Protein AF-A0A6G6Y6G7-F1 (afdb_monomer)

Structure (mmCIF, N/CA/C/O backbone):
data_AF-A0A6G6Y6G7-F1
#
_entry.id   AF-A0A6G6Y6G7-F1
#
loop_
_atom_site.group_PDB
_atom_site.id
_atom_site.type_symbol
_atom_site.label_atom_id
_atom_site.label_alt_id
_atom_site.label_comp_id
_atom_site.label_asym_id
_atom_site.label_entity_id
_atom_site.label_seq_id
_atom_site.pdbx_PDB_ins_code
_atom_site.Cartn_x
_atom_site.Cartn_y
_atom_site.Cartn_z
_atom_site.occupancy
_atom_site.B_iso_or_equiv
_atom_site.auth_seq_id
_atom_site.auth_comp_id
_atom_site.auth_asym_id
_atom_site.auth_atom_id
_atom_site.pdbx_PDB_model_num
ATOM 1 N N . MET A 1 1 ? -11.399 55.684 42.703 1.00 39.34 1 MET A N 1
ATOM 2 C CA . MET A 1 1 ? -10.401 55.376 41.657 1.00 39.34 1 MET A CA 1
ATOM 3 C C . MET A 1 1 ? -10.529 53.898 41.340 1.00 39.34 1 MET A C 1
ATOM 5 O O . MET A 1 1 ? -10.351 53.088 42.238 1.00 39.34 1 MET A O 1
ATOM 9 N N . ILE A 1 2 ? -10.994 53.574 40.134 1.00 40.19 2 ILE A N 1
ATOM 10 C CA . ILE A 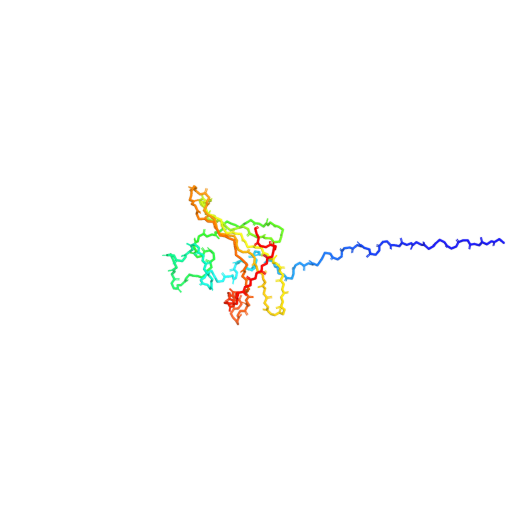1 2 ? -11.384 52.222 39.709 1.00 40.19 2 ILE A CA 1
ATOM 11 C C . ILE A 1 2 ? -10.140 51.517 39.164 1.00 40.19 2 ILE A C 1
ATOM 13 O O . ILE A 1 2 ? -9.510 52.023 38.238 1.00 40.19 2 ILE A O 1
ATOM 17 N N . ALA A 1 3 ? -9.777 50.378 39.753 1.00 43.44 3 ALA A N 1
ATOM 18 C CA . ALA A 1 3 ? -8.741 49.501 39.223 1.00 43.44 3 ALA A CA 1
ATOM 19 C C . ALA A 1 3 ? -9.330 48.692 38.057 1.00 43.44 3 ALA A C 1
ATOM 21 O O . ALA A 1 3 ? -10.268 47.919 38.244 1.00 43.44 3 ALA A O 1
ATOM 22 N N . ALA A 1 4 ? -8.809 48.914 36.851 1.00 46.09 4 ALA A N 1
ATOM 23 C CA . ALA A 1 4 ? -9.168 48.156 35.661 1.00 46.09 4 ALA A CA 1
ATOM 24 C C . ALA A 1 4 ? -8.481 46.782 35.703 1.00 46.09 4 ALA A C 1
ATOM 26 O O . ALA A 1 4 ? -7.255 46.688 35.688 1.00 46.09 4 ALA A O 1
ATOM 27 N N . LEU A 1 5 ? -9.287 45.723 35.773 1.00 49.41 5 LEU A N 1
ATOM 28 C CA . LEU A 1 5 ? -8.849 44.336 35.684 1.00 49.41 5 LEU A CA 1
ATOM 29 C C . LEU A 1 5 ? -8.721 43.975 34.193 1.00 49.41 5 LEU A C 1
ATOM 31 O O . LEU A 1 5 ? -9.724 43.779 33.509 1.00 49.41 5 LEU A O 1
ATOM 35 N N . LEU A 1 6 ? -7.493 43.943 33.672 1.00 51.09 6 LEU A N 1
ATOM 36 C CA . LEU A 1 6 ? -7.206 43.452 32.323 1.00 51.09 6 LEU A CA 1
ATOM 37 C C . LEU A 1 6 ? -7.358 41.920 32.326 1.00 51.09 6 LEU A C 1
ATOM 39 O O . LEU A 1 6 ? -6.502 41.213 32.857 1.00 51.09 6 LEU A O 1
ATOM 43 N N . MET A 1 7 ? -8.447 41.394 31.761 1.00 52.97 7 MET A N 1
ATOM 44 C CA . MET A 1 7 ? -8.537 39.968 31.435 1.00 52.97 7 MET A CA 1
ATOM 45 C C . MET A 1 7 ? -7.670 39.696 30.204 1.00 52.97 7 MET A C 1
ATOM 47 O O . MET A 1 7 ? -7.973 40.147 29.102 1.00 52.97 7 MET A O 1
ATOM 51 N N . LEU A 1 8 ? -6.581 38.959 30.403 1.00 54.56 8 LEU A N 1
ATOM 52 C CA . LEU A 1 8 ? -5.801 38.359 29.328 1.00 54.56 8 LEU A CA 1
ATOM 53 C C . LEU A 1 8 ? -6.645 37.245 28.691 1.00 54.56 8 LEU A C 1
ATOM 55 O O . LEU A 1 8 ? -6.808 36.176 29.276 1.00 54.56 8 LEU A O 1
ATOM 59 N N . ALA A 1 9 ? -7.196 37.498 27.505 1.00 59.50 9 ALA A N 1
ATOM 60 C CA . ALA A 1 9 ? -7.719 36.445 26.645 1.00 59.50 9 ALA A CA 1
ATOM 61 C C . ALA A 1 9 ? -6.523 35.679 26.059 1.00 59.50 9 ALA A C 1
ATOM 63 O O . ALA A 1 9 ? -5.840 36.168 25.161 1.00 59.50 9 ALA A O 1
ATOM 64 N N . LEU A 1 10 ? -6.228 34.502 26.610 1.00 60.78 10 LEU A N 1
ATOM 65 C CA . LEU A 1 10 ? -5.348 33.539 25.951 1.00 60.78 10 LEU A CA 1
ATOM 66 C C . LEU A 1 10 ? -6.080 33.006 24.707 1.00 60.78 10 LEU A C 1
ATOM 68 O O . LEU A 1 10 ? -7.245 32.622 24.835 1.00 60.78 10 LEU A O 1
ATOM 72 N N . PRO A 1 11 ? -5.447 32.954 23.522 1.00 52.56 11 PRO A N 1
ATOM 73 C CA . PRO A 1 11 ? -6.016 32.232 22.395 1.00 52.56 11 PRO A CA 1
ATOM 74 C C . PRO A 1 11 ? -5.998 30.738 22.742 1.00 52.56 11 PRO A C 1
ATOM 76 O O . PRO A 1 11 ? -4.936 30.129 22.835 1.00 52.56 11 PRO A O 1
ATOM 79 N N . GLN A 1 12 ? -7.173 30.158 22.991 1.00 54.69 12 GLN A N 1
ATOM 80 C CA . GLN A 1 12 ? -7.332 28.718 23.235 1.00 54.69 12 GLN A CA 1
ATOM 81 C C . GLN A 1 12 ? -7.307 27.889 21.938 1.00 54.69 12 GLN A C 1
ATOM 83 O O . GLN A 1 12 ? -7.383 26.670 22.002 1.00 54.69 12 GLN A O 1
ATOM 88 N N . ASP A 1 13 ? -7.121 28.520 20.778 1.00 50.06 13 ASP A N 1
ATOM 89 C CA . ASP A 1 13 ? -7.028 27.857 19.470 1.00 50.06 13 ASP A CA 1
ATOM 90 C C . ASP A 1 13 ? -5.605 27.401 19.115 1.00 50.06 13 ASP A C 1
ATOM 92 O O . ASP A 1 13 ? -5.232 27.328 17.944 1.00 50.06 13 ASP A O 1
ATOM 96 N N . ALA A 1 14 ? -4.783 27.067 20.112 1.00 54.34 14 ALA A N 1
ATOM 97 C CA . ALA A 1 14 ? -3.589 26.271 19.856 1.00 54.34 14 ALA A CA 1
ATOM 98 C C . ALA A 1 14 ? -4.030 24.828 19.562 1.00 54.34 14 ALA A C 1
ATOM 100 O O . ALA A 1 14 ? -3.999 23.970 20.438 1.00 54.34 14 ALA A O 1
ATOM 101 N N . LEU A 1 15 ? -4.524 24.642 18.332 1.00 53.69 15 LEU A N 1
ATOM 102 C CA . LEU A 1 15 ? -4.417 23.459 17.484 1.00 53.69 15 LEU A CA 1
ATOM 103 C C . LEU A 1 15 ? -3.811 22.265 18.224 1.00 53.69 15 LEU A C 1
ATOM 105 O O . LEU A 1 15 ? -2.596 22.072 18.239 1.00 53.69 15 LEU A O 1
ATOM 109 N N . LEU A 1 16 ? -4.680 21.456 18.826 1.00 51.75 16 LEU A N 1
ATOM 110 C CA . LEU A 1 16 ? -4.362 20.055 19.032 1.00 51.75 16 LEU A CA 1
ATOM 111 C C . LEU A 1 16 ? -4.260 19.465 17.625 1.00 51.75 16 LEU A C 1
ATOM 113 O O . LEU A 1 16 ? -5.272 19.093 17.037 1.00 51.75 16 LEU A O 1
ATOM 117 N N . GLU A 1 17 ? -3.061 19.470 17.041 1.00 50.88 17 GLU A N 1
ATOM 118 C CA . GLU A 1 17 ? -2.770 18.538 15.959 1.00 50.88 17 GLU A CA 1
ATOM 119 C C . GLU A 1 17 ? -3.052 17.154 16.540 1.00 50.88 17 GLU A C 1
ATOM 121 O O . GLU A 1 17 ? -2.342 16.695 17.437 1.00 50.88 17 GLU A O 1
ATOM 126 N N . GLU A 1 18 ? -4.156 16.535 16.118 1.00 56.03 18 GLU A N 1
ATOM 127 C CA . GLU A 1 18 ? -4.432 15.144 16.440 1.00 56.03 18 GLU A CA 1
ATOM 128 C C . GLU A 1 18 ? -3.246 14.352 15.901 1.00 56.03 18 G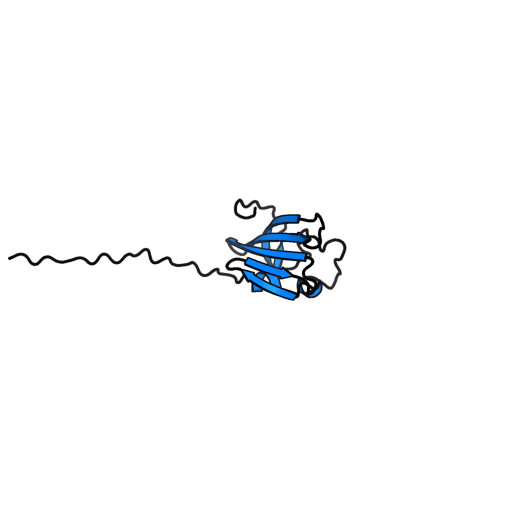LU A C 1
ATOM 130 O O . GLU A 1 18 ? -3.077 14.220 14.688 1.00 56.03 18 GLU A O 1
ATOM 135 N N . THR A 1 19 ? -2.367 13.893 16.794 1.00 53.94 19 THR A N 1
ATOM 136 C CA . THR A 1 19 ? -1.266 13.022 16.405 1.00 53.94 19 THR A CA 1
ATOM 137 C C . THR A 1 19 ? -1.900 11.853 15.660 1.00 53.94 19 THR A C 1
ATOM 139 O O . THR A 1 19 ? -2.772 11.198 16.246 1.00 53.94 19 THR A O 1
ATOM 142 N N . PRO A 1 20 ? -1.547 11.597 14.387 1.00 60.00 20 PRO A N 1
ATOM 143 C CA . PRO A 1 20 ? -2.156 10.500 13.662 1.00 60.00 20 PRO A CA 1
ATOM 144 C C . PRO A 1 20 ? -1.908 9.229 14.469 1.00 60.00 20 PRO A C 1
ATOM 146 O O . PRO A 1 20 ? -0.768 8.885 14.773 1.00 60.00 20 PRO A O 1
ATOM 149 N N . LEU A 1 21 ? -3.002 8.572 14.864 1.00 71.38 21 LEU A N 1
ATOM 150 C CA . LEU A 1 21 ? -3.002 7.371 15.708 1.00 71.38 21 LEU A CA 1
ATOM 151 C C . LEU A 1 21 ? -2.146 6.236 15.120 1.00 71.38 21 LEU A C 1
ATOM 153 O O . LEU A 1 21 ? -1.776 5.318 15.843 1.00 71.38 21 LEU A O 1
ATOM 157 N N . PHE A 1 22 ? -1.822 6.318 13.827 1.00 81.81 22 PHE A N 1
ATOM 158 C CA . PHE A 1 22 ? -1.039 5.343 13.087 1.00 81.81 22 PHE A CA 1
ATOM 159 C C . PHE A 1 22 ? 0.030 6.034 12.236 1.00 81.81 22 PHE A C 1
ATOM 161 O O . PHE A 1 22 ? -0.222 7.065 11.612 1.00 81.81 22 PHE A O 1
ATOM 168 N N . ASP A 1 23 ? 1.217 5.432 12.176 1.00 92.19 23 ASP A N 1
ATOM 169 C CA . ASP A 1 23 ? 2.283 5.829 11.257 1.00 92.19 23 ASP A CA 1
ATOM 170 C C . ASP A 1 23 ? 2.018 5.214 9.863 1.00 92.19 23 ASP A C 1
ATOM 172 O O . ASP A 1 23 ? 1.953 3.985 9.754 1.00 92.19 23 ASP A O 1
ATOM 176 N N . PRO A 1 24 ? 1.905 6.005 8.772 1.00 94.88 24 PRO A N 1
ATOM 177 C CA . PRO A 1 24 ? 1.677 5.468 7.426 1.00 94.88 24 PRO A CA 1
ATOM 178 C C . PRO A 1 24 ? 2.738 4.448 6.995 1.00 94.88 24 PRO A C 1
ATOM 180 O O . PRO A 1 24 ? 2.415 3.487 6.297 1.00 94.88 24 PRO A O 1
ATOM 183 N N . ALA A 1 25 ? 3.995 4.619 7.418 1.00 96.56 25 ALA A N 1
ATOM 184 C CA . ALA A 1 25 ? 5.057 3.671 7.097 1.00 96.56 25 ALA A CA 1
ATOM 185 C C . ALA A 1 25 ? 4.893 2.344 7.848 1.00 96.56 25 ALA A C 1
ATOM 187 O O . ALA A 1 25 ? 5.232 1.295 7.306 1.00 96.56 25 ALA A O 1
ATOM 188 N N . GLU A 1 26 ? 4.387 2.370 9.081 1.00 95.69 26 GLU A N 1
ATOM 189 C CA . GLU A 1 26 ? 4.087 1.156 9.843 1.00 95.69 26 GLU A CA 1
ATOM 190 C C . GLU A 1 26 ? 2.898 0.413 9.228 1.00 95.69 26 GLU A C 1
ATOM 192 O O . GLU A 1 26 ? 2.992 -0.787 8.967 1.00 95.69 26 GLU A O 1
ATOM 197 N N . VAL A 1 27 ? 1.824 1.142 8.906 1.00 96.81 27 VAL A N 1
ATOM 198 C CA . VAL A 1 27 ? 0.652 0.583 8.220 1.00 96.81 27 VAL A CA 1
ATOM 199 C C . VAL A 1 27 ? 1.068 -0.071 6.905 1.00 96.81 27 VAL A C 1
ATOM 201 O O . VAL A 1 27 ? 0.699 -1.212 6.654 1.00 96.81 27 VAL A O 1
ATOM 204 N N . ALA A 1 28 ? 1.892 0.596 6.091 1.00 97.81 28 ALA A N 1
ATOM 205 C CA . ALA A 1 28 ? 2.382 0.028 4.839 1.00 97.81 28 ALA A CA 1
ATOM 206 C C . ALA A 1 28 ? 3.256 -1.222 5.031 1.00 97.81 28 ALA A C 1
ATOM 208 O O . ALA A 1 28 ? 3.136 -2.165 4.254 1.00 97.81 28 ALA A O 1
ATOM 209 N N . GLN A 1 29 ? 4.122 -1.258 6.048 1.00 97.25 29 GLN A N 1
ATOM 210 C CA . GLN A 1 29 ? 4.964 -2.429 6.332 1.00 97.25 29 GLN A CA 1
ATOM 211 C C . GLN A 1 29 ? 4.144 -3.659 6.732 1.00 97.25 29 GLN A C 1
ATOM 213 O O . GLN A 1 29 ? 4.544 -4.783 6.439 1.00 97.25 29 GLN A O 1
ATOM 218 N N . ARG A 1 30 ? 3.005 -3.437 7.388 1.00 97.56 30 ARG A N 1
ATOM 219 C CA . ARG A 1 30 ? 2.112 -4.482 7.895 1.00 97.56 30 ARG A CA 1
ATOM 220 C C . ARG A 1 30 ? 0.921 -4.746 6.971 1.00 97.56 30 ARG A C 1
ATOM 222 O O . ARG A 1 30 ? 0.050 -5.518 7.341 1.00 97.56 30 ARG A O 1
ATOM 229 N N . LEU A 1 31 ? 0.853 -4.114 5.798 1.00 98.31 31 LEU A N 1
ATOM 230 C CA . LEU A 1 31 ? -0.258 -4.267 4.859 1.00 98.31 31 LEU A CA 1
ATOM 231 C C . LEU A 1 31 ? -0.059 -5.487 3.955 1.00 98.31 31 LEU A C 1
ATOM 233 O O . LEU A 1 31 ? 0.910 -5.554 3.198 1.00 98.31 31 LEU A O 1
ATOM 237 N N . ASP A 1 32 ? -1.028 -6.401 3.968 1.00 97.88 32 ASP A N 1
ATOM 238 C CA . ASP A 1 32 ? -1.099 -7.513 3.024 1.00 97.88 32 ASP A CA 1
ATOM 239 C C . ASP A 1 32 ? -1.551 -7.013 1.643 1.00 97.88 32 ASP A C 1
ATOM 241 O O . ASP A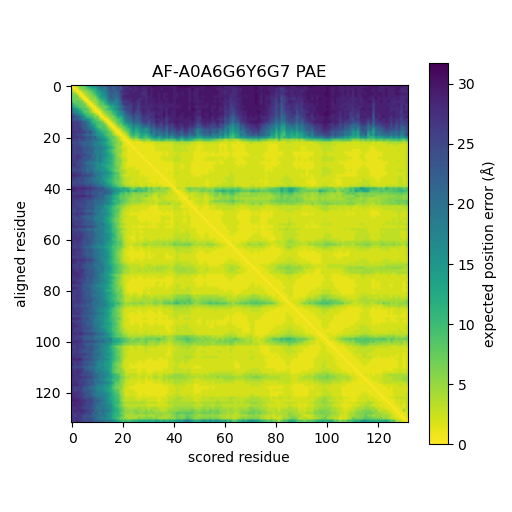 1 32 ? -2.741 -6.789 1.381 1.00 97.88 32 ASP A O 1
ATOM 245 N N . VAL A 1 33 ? -0.600 -6.864 0.722 1.00 97.62 33 VAL A N 1
ATOM 246 C CA . VAL A 1 33 ? -0.839 -6.384 -0.646 1.00 97.62 33 VAL A CA 1
ATOM 247 C C . VAL A 1 33 ? -1.586 -7.401 -1.513 1.00 97.62 33 VAL A C 1
ATOM 249 O O . VAL A 1 33 ? -1.938 -7.100 -2.654 1.00 97.62 33 VAL A O 1
ATOM 252 N N . THR A 1 34 ? -1.851 -8.611 -1.020 1.00 96.94 34 THR A N 1
ATOM 253 C CA . THR A 1 34 ? -2.676 -9.594 -1.732 1.00 96.94 34 THR A CA 1
ATOM 254 C C . THR A 1 34 ? -4.167 -9.444 -1.421 1.00 96.94 34 THR A C 1
ATOM 256 O O . THR A 1 34 ? -4.997 -9.895 -2.214 1.00 96.94 34 THR A O 1
ATOM 259 N N . SER A 1 35 ? -4.515 -8.729 -0.345 1.00 97.12 35 SER A N 1
ATOM 260 C CA . SER A 1 35 ? -5.895 -8.582 0.140 1.00 97.12 35 SER A CA 1
ATOM 261 C C . SER A 1 35 ? -6.776 -7.618 -0.673 1.00 97.12 35 SER A C 1
ATOM 263 O O . SER A 1 35 ? -7.995 -7.639 -0.536 1.00 97.12 35 SER A O 1
ATOM 265 N N . PHE A 1 36 ? -6.201 -6.807 -1.568 1.00 96.38 36 PHE A N 1
ATOM 266 C CA . PHE A 1 36 ? -6.935 -5.862 -2.424 1.00 96.38 36 PHE A CA 1
ATOM 267 C C . PHE A 1 36 ? -6.391 -5.841 -3.861 1.00 96.38 36 PHE A C 1
ATOM 269 O O . PHE A 1 36 ? -5.238 -6.212 -4.069 1.00 96.38 36 PHE A O 1
ATOM 276 N N . PRO A 1 37 ? -7.163 -5.420 -4.880 1.00 95.50 37 PRO A N 1
ATOM 277 C CA . PRO A 1 37 ? -6.672 -5.322 -6.258 1.00 95.50 37 PRO A CA 1
ATOM 278 C C . PRO A 1 37 ? -5.548 -4.288 -6.421 1.00 95.50 37 PRO A C 1
ATOM 280 O O . PRO A 1 37 ? -5.682 -3.148 -5.988 1.00 95.50 37 PRO A O 1
ATOM 283 N N . ASN A 1 38 ? -4.454 -4.675 -7.081 1.00 96.56 38 ASN A N 1
ATOM 284 C CA . ASN A 1 38 ? -3.338 -3.787 -7.436 1.00 96.56 38 ASN A CA 1
ATOM 285 C C . ASN A 1 38 ? -2.475 -4.386 -8.565 1.00 96.56 38 ASN A C 1
ATOM 287 O O . ASN A 1 38 ? -2.711 -5.506 -9.032 1.00 96.56 38 ASN A O 1
ATOM 291 N N . SER A 1 39 ? -1.441 -3.663 -8.981 1.00 95.62 39 SER A N 1
ATOM 292 C CA . SER A 1 39 ? -0.540 -4.018 -10.079 1.00 95.62 39 SER A CA 1
ATOM 293 C C . SER A 1 39 ? 0.338 -5.245 -9.826 1.00 95.62 39 SER A C 1
ATOM 295 O O . SER A 1 39 ? 0.923 -5.783 -10.768 1.00 95.62 39 SER A O 1
ATOM 297 N N . ILE A 1 40 ? 0.400 -5.742 -8.587 1.00 95.12 40 ILE A N 1
ATOM 298 C CA . ILE A 1 40 ? 1.133 -6.964 -8.232 1.00 95.12 40 ILE A CA 1
ATOM 299 C C . ILE A 1 40 ? 0.361 -8.211 -8.695 1.00 95.12 40 ILE A C 1
ATOM 301 O O . ILE A 1 40 ? 0.946 -9.277 -8.842 1.00 95.12 40 ILE A O 1
ATOM 305 N N . THR A 1 41 ? -0.935 -8.095 -9.007 1.00 82.50 41 THR A N 1
ATOM 306 C CA . THR A 1 41 ? -1.855 -9.223 -9.258 1.00 82.50 41 THR A CA 1
ATOM 307 C C . THR A 1 41 ? -1.425 -10.261 -10.318 1.00 82.50 41 THR A C 1
ATOM 309 O O . THR A 1 41 ? -1.715 -11.431 -10.083 1.00 82.50 41 THR A O 1
ATOM 312 N N . PRO A 1 42 ? -0.683 -9.976 -11.414 1.00 82.88 42 PRO A N 1
ATOM 313 C CA . PRO A 1 42 ? -0.169 -11.063 -12.258 1.00 82.88 42 PRO A CA 1
ATOM 314 C C . PRO A 1 42 ? 1.100 -11.742 -11.708 1.00 82.88 42 PRO A C 1
ATOM 316 O O . PRO A 1 42 ? 1.530 -12.750 -12.258 1.00 82.88 42 PRO A O 1
ATOM 319 N N . ARG A 1 43 ? 1.732 -11.190 -10.666 1.00 88.19 43 ARG A N 1
ATOM 320 C CA . ARG A 1 43 ? 3.012 -11.644 -10.090 1.00 88.19 43 ARG A CA 1
ATOM 321 C C . ARG A 1 43 ? 2.885 -12.187 -8.664 1.00 88.19 43 ARG A C 1
ATOM 323 O O . ARG A 1 43 ? 3.909 -12.427 -8.038 1.00 88.19 43 ARG A O 1
ATOM 330 N N . ARG A 1 44 ? 1.669 -12.330 -8.129 1.00 92.12 44 ARG A N 1
ATOM 331 C CA . ARG A 1 44 ? 1.461 -12.789 -6.748 1.00 92.12 44 ARG A CA 1
ATOM 332 C C . ARG A 1 44 ? 1.997 -14.201 -6.546 1.00 92.12 44 ARG A C 1
ATOM 334 O O . ARG A 1 44 ? 1.759 -15.077 -7.375 1.00 92.12 44 ARG A O 1
ATOM 341 N N . GLU A 1 45 ? 2.664 -14.414 -5.419 1.00 93.12 45 GLU A N 1
ATOM 342 C CA . GLU A 1 45 ? 3.204 -15.711 -5.013 1.00 93.12 45 GLU A CA 1
ATOM 343 C C . GLU A 1 45 ? 2.631 -16.105 -3.638 1.00 93.12 45 GLU A C 1
ATOM 345 O O . GLU A 1 45 ? 2.448 -15.222 -2.801 1.00 93.12 45 GLU A O 1
ATOM 350 N N . PRO A 1 46 ? 2.355 -17.399 -3.371 1.00 88.50 46 PRO A N 1
ATOM 351 C CA . PRO A 1 46 ? 1.696 -17.838 -2.132 1.00 88.50 46 PRO A CA 1
ATOM 352 C C . PRO A 1 46 ? 2.399 -17.443 -0.824 1.00 88.50 46 PRO A C 1
ATOM 354 O O . PRO A 1 46 ? 1.742 -17.338 0.204 1.00 88.50 46 PRO A O 1
ATOM 357 N N . GLU A 1 47 ? 3.715 -17.233 -0.855 1.00 92.50 47 GLU A N 1
ATOM 358 C CA . GLU A 1 47 ? 4.537 -16.920 0.324 1.00 92.50 47 GLU A CA 1
ATOM 359 C C . GLU A 1 47 ? 4.888 -15.424 0.432 1.00 92.50 47 GLU A C 1
ATOM 361 O O . GLU A 1 47 ? 5.703 -15.044 1.267 1.00 92.50 47 GLU A O 1
ATOM 366 N N . LYS A 1 48 ? 4.302 -14.572 -0.423 1.00 96.88 48 LYS A N 1
ATOM 367 C CA . LYS A 1 48 ? 4.630 -13.144 -0.525 1.00 96.88 48 LYS A CA 1
ATOM 368 C C . LYS A 1 48 ? 3.394 -12.279 -0.324 1.00 96.88 48 LYS A C 1
ATOM 370 O O . LYS A 1 48 ? 2.486 -12.291 -1.162 1.00 96.88 48 LYS A O 1
ATOM 375 N N . SER A 1 49 ? 3.391 -11.467 0.727 1.00 96.81 49 SER A N 1
ATOM 376 C CA . SER A 1 49 ? 2.241 -10.631 1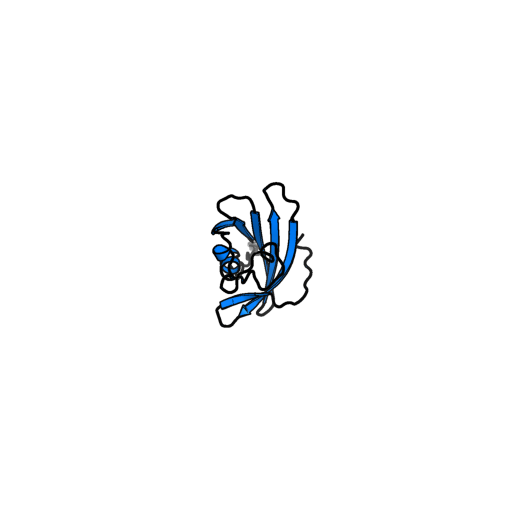.097 1.00 96.81 49 SER A CA 1
ATOM 377 C C . SER A 1 49 ? 2.585 -9.172 1.378 1.00 96.81 49 SER A C 1
ATOM 379 O O . SER A 1 49 ? 1.685 -8.341 1.386 1.00 96.81 49 SER A O 1
ATOM 381 N N . SER A 1 50 ? 3.857 -8.818 1.546 1.00 97.50 50 SER A N 1
ATOM 382 C CA . SER A 1 50 ? 4.278 -7.447 1.848 1.00 97.50 50 SER A CA 1
ATOM 383 C C . SER A 1 50 ? 4.799 -6.706 0.615 1.00 97.50 50 SER A C 1
ATOM 385 O O . SER A 1 50 ? 5.228 -7.307 -0.370 1.00 97.50 50 SER A O 1
ATOM 387 N N . PHE A 1 51 ? 4.852 -5.374 0.678 1.00 97.81 51 PHE A N 1
ATOM 388 C CA . PHE A 1 51 ? 5.549 -4.563 -0.331 1.00 97.81 51 PHE A CA 1
ATOM 389 C C . PHE A 1 51 ? 7.014 -4.989 -0.524 1.00 97.81 51 PHE A C 1
ATOM 391 O O . PHE A 1 51 ? 7.498 -5.056 -1.658 1.00 97.81 51 PHE A O 1
ATOM 398 N N . ALA A 1 52 ? 7.705 -5.318 0.570 1.00 97.75 52 ALA A N 1
ATOM 399 C CA . ALA A 1 52 ? 9.102 -5.732 0.545 1.00 97.75 52 ALA A CA 1
ATOM 400 C C . ALA A 1 52 ? 9.303 -7.055 -0.215 1.00 97.75 52 ALA A C 1
ATOM 402 O O . ALA A 1 52 ? 10.263 -7.167 -0.978 1.00 97.75 52 ALA A O 1
ATOM 403 N N . ASP A 1 53 ? 8.366 -8.004 -0.104 1.00 97.62 53 ASP A N 1
ATOM 404 C CA . ASP A 1 53 ? 8.424 -9.282 -0.832 1.00 97.62 53 ASP A CA 1
ATOM 405 C C . ASP A 1 53 ? 8.405 -9.097 -2.358 1.00 97.62 53 ASP A C 1
ATOM 407 O O . ASP A 1 53 ? 8.967 -9.902 -3.108 1.00 97.62 53 ASP A O 1
ATOM 411 N N . TYR A 1 54 ? 7.782 -8.011 -2.824 1.00 97.00 54 TYR A N 1
ATOM 412 C CA . TYR A 1 54 ? 7.719 -7.625 -4.235 1.00 97.00 54 TYR A CA 1
ATOM 413 C C . TYR A 1 54 ? 8.759 -6.560 -4.619 1.00 97.00 54 TYR A C 1
ATOM 415 O O . TYR A 1 54 ? 8.702 -5.998 -5.715 1.00 97.00 54 TYR A O 1
ATOM 423 N N . GLY A 1 55 ? 9.740 -6.312 -3.747 1.00 96.88 55 GLY A N 1
ATOM 424 C CA . GLY A 1 55 ? 10.901 -5.468 -4.017 1.00 96.88 55 GLY A CA 1
ATOM 425 C C . GLY A 1 55 ? 10.685 -3.972 -3.799 1.00 96.88 55 GLY A C 1
ATOM 426 O O . GLY A 1 55 ? 11.566 -3.200 -4.162 1.00 96.88 55 GLY A O 1
ATOM 427 N N . PHE A 1 56 ? 9.563 -3.544 -3.213 1.00 97.94 56 PHE A N 1
ATOM 428 C CA . PHE A 1 56 ? 9.295 -2.140 -2.883 1.00 97.94 56 PHE A CA 1
ATOM 429 C C . PHE A 1 56 ? 9.935 -1.765 -1.539 1.00 97.94 56 PHE A C 1
ATOM 431 O O . PHE A 1 56 ? 9.259 -1.647 -0.519 1.00 97.94 56 PHE A O 1
ATOM 438 N N . THR A 1 57 ? 11.259 -1.628 -1.533 1.00 97.44 57 THR A N 1
ATOM 439 C CA . THR A 1 57 ? 12.069 -1.440 -0.317 1.00 97.44 57 THR A CA 1
ATOM 440 C C . THR A 1 57 ? 12.512 0.002 -0.078 1.00 97.44 57 THR A C 1
ATOM 442 O O . THR A 1 57 ? 12.919 0.332 1.035 1.00 97.44 57 THR A O 1
ATOM 445 N N . GLN A 1 58 ? 12.433 0.881 -1.081 1.00 98.06 58 GLN A N 1
ATOM 446 C CA . GLN A 1 58 ? 12.735 2.301 -0.906 1.00 98.06 58 GLN A CA 1
ATOM 447 C C . GLN A 1 58 ? 11.517 3.012 -0.311 1.00 98.06 58 GLN A C 1
ATOM 449 O O . GLN A 1 58 ? 10.488 3.149 -0.973 1.00 98.06 58 GLN A O 1
ATOM 454 N N . VAL A 1 59 ? 11.641 3.464 0.939 1.00 97.81 59 VAL A N 1
ATOM 455 C CA . VAL A 1 59 ? 10.558 4.076 1.722 1.00 97.81 59 VAL A CA 1
ATOM 456 C C . VAL A 1 59 ? 10.818 5.573 1.885 1.00 97.81 59 VAL A C 1
ATOM 458 O O . VAL A 1 59 ? 11.848 5.970 2.426 1.00 97.81 59 VAL A O 1
ATOM 461 N N . THR A 1 60 ? 9.870 6.411 1.467 1.00 98.06 60 THR A N 1
ATOM 462 C CA . THR A 1 60 ? 9.912 7.870 1.668 1.00 98.06 60 THR A CA 1
ATOM 463 C C . THR A 1 60 ? 8.678 8.327 2.437 1.00 98.06 60 THR A C 1
ATOM 465 O O . THR A 1 60 ? 7.554 8.081 2.012 1.00 98.06 60 THR A O 1
ATOM 468 N N . ARG A 1 61 ? 8.878 8.991 3.579 1.00 96.56 61 ARG A N 1
ATOM 469 C CA . ARG A 1 61 ? 7.794 9.535 4.414 1.00 96.56 61 ARG A CA 1
ATOM 470 C C . ARG A 1 61 ? 7.341 10.895 3.883 1.00 96.56 61 ARG A C 1
ATOM 472 O O . ARG A 1 61 ? 8.174 11.741 3.569 1.00 96.56 61 ARG A O 1
ATOM 479 N N . GLU A 1 62 ? 6.032 11.110 3.823 1.00 93.94 62 GLU A N 1
ATOM 480 C CA . GLU A 1 62 ? 5.396 12.270 3.190 1.00 93.94 62 GLU A CA 1
ATOM 481 C C . GLU A 1 62 ? 4.227 12.793 4.046 1.00 93.94 62 GLU A C 1
ATOM 483 O O . GLU A 1 62 ? 3.078 12.798 3.609 1.00 93.94 62 GLU A O 1
ATOM 488 N N . GLY A 1 63 ? 4.500 13.217 5.283 1.00 89.12 63 GLY A N 1
ATOM 489 C CA . GLY A 1 63 ? 3.460 13.691 6.203 1.00 89.12 63 GLY 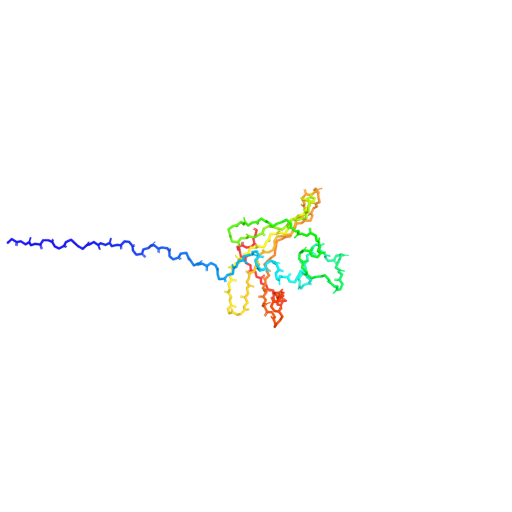A CA 1
ATOM 490 C C . GLY A 1 63 ? 2.489 12.571 6.587 1.00 89.12 63 GLY A C 1
ATOM 491 O O . GLY A 1 63 ? 2.871 11.653 7.307 1.00 89.12 63 GLY A O 1
ATOM 492 N N . ASP A 1 64 ? 1.257 12.638 6.080 1.00 90.69 64 ASP A N 1
ATOM 493 C CA . ASP A 1 64 ? 0.192 11.642 6.286 1.00 90.69 64 ASP A CA 1
ATOM 494 C C . ASP A 1 64 ? 0.282 10.431 5.336 1.00 90.69 64 ASP A C 1
ATOM 496 O O . ASP A 1 64 ? -0.602 9.566 5.319 1.00 90.69 64 ASP A O 1
ATOM 500 N N . ALA A 1 65 ? 1.345 10.365 4.534 1.00 96.25 65 ALA A N 1
ATOM 501 C CA . ALA A 1 65 ? 1.561 9.319 3.554 1.00 96.25 65 ALA A CA 1
ATOM 502 C C . ALA A 1 65 ? 2.972 8.725 3.598 1.00 96.25 65 ALA A C 1
ATOM 504 O O . ALA A 1 65 ? 3.917 9.286 4.158 1.00 96.25 65 ALA A O 1
ATOM 505 N N . VAL A 1 66 ? 3.111 7.575 2.947 1.00 98.19 66 VAL A N 1
ATOM 506 C CA . VAL A 1 66 ? 4.388 6.938 2.642 1.00 98.19 66 VAL A CA 1
ATOM 507 C C . VAL A 1 66 ? 4.418 6.527 1.175 1.00 98.19 66 VAL A C 1
ATOM 509 O O . VAL A 1 66 ? 3.461 5.943 0.669 1.00 98.19 66 VAL A O 1
ATOM 512 N N . ALA A 1 67 ? 5.522 6.825 0.497 1.00 98.44 67 ALA A N 1
ATOM 513 C CA . ALA A 1 67 ? 5.824 6.333 -0.836 1.00 98.44 67 ALA A CA 1
ATOM 514 C C . ALA A 1 67 ? 6.777 5.133 -0.754 1.00 98.44 67 ALA A C 1
ATOM 516 O O . ALA A 1 67 ? 7.760 5.154 -0.010 1.00 98.44 67 ALA A O 1
ATOM 517 N N . LEU A 1 68 ? 6.480 4.099 -1.536 1.00 98.62 68 LEU A N 1
ATOM 518 C CA . LEU A 1 68 ? 7.205 2.837 -1.616 1.00 98.62 68 LEU A CA 1
ATOM 519 C C . LEU A 1 68 ? 7.617 2.615 -3.068 1.00 98.62 68 LEU A C 1
ATOM 521 O O . LEU A 1 68 ? 6.772 2.622 -3.970 1.00 98.62 68 LEU A O 1
ATOM 525 N N . GLN A 1 69 ? 8.908 2.418 -3.300 1.00 98.56 69 GLN A N 1
ATOM 526 C CA . GLN A 1 69 ? 9.466 2.226 -4.635 1.00 98.56 69 GLN A CA 1
ATOM 527 C C . GLN A 1 69 ? 10.425 1.031 -4.663 1.00 98.56 69 GLN A C 1
ATOM 529 O O . GLN A 1 69 ? 11.081 0.733 -3.662 1.00 98.56 69 GLN A O 1
ATOM 534 N N . PRO A 1 70 ? 10.546 0.343 -5.806 1.00 97.62 70 PRO A N 1
ATOM 535 C CA . PRO A 1 70 ? 11.645 -0.577 -6.035 1.00 97.62 70 PRO A CA 1
ATOM 536 C C . PRO A 1 70 ? 12.948 0.181 -6.288 1.00 97.62 70 PRO A C 1
ATOM 538 O O . PRO A 1 70 ? 12.922 1.350 -6.665 1.00 97.62 70 PRO A O 1
ATOM 541 N N . GLU A 1 71 ? 14.093 -0.493 -6.155 1.00 96.50 71 GLU A N 1
ATOM 542 C CA . GLU A 1 71 ? 15.434 0.089 -6.379 1.00 96.50 71 GLU A CA 1
ATOM 543 C C . GLU A 1 71 ? 15.555 0.828 -7.726 1.00 96.50 71 GLU A C 1
ATOM 545 O O . GLU A 1 71 ? 16.193 1.868 -7.843 1.00 96.50 71 GLU A O 1
ATOM 550 N N . ASN A 1 72 ? 14.886 0.317 -8.763 1.00 95.31 72 ASN A N 1
ATOM 551 C CA . ASN A 1 72 ? 14.929 0.901 -10.102 1.00 95.31 72 ASN A CA 1
ATOM 552 C C . A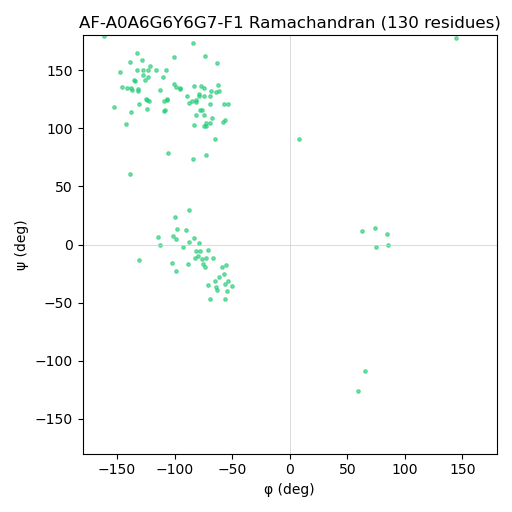SN A 1 72 ? 14.043 2.153 -10.283 1.00 95.31 72 ASN A C 1
ATOM 554 O O . ASN A 1 72 ? 14.066 2.738 -11.365 1.00 95.31 72 ASN A O 1
ATOM 558 N N . GLY A 1 73 ? 13.234 2.532 -9.285 1.00 96.00 73 GLY A N 1
ATOM 559 C CA . GLY A 1 73 ? 12.365 3.715 -9.316 1.00 96.00 73 GLY A CA 1
ATOM 560 C C . GLY A 1 73 ? 11.269 3.699 -10.392 1.00 96.00 73 GLY A C 1
ATOM 561 O O . GLY A 1 73 ? 10.646 4.723 -10.657 1.00 96.00 73 GLY A O 1
ATOM 562 N N . ARG A 1 74 ? 11.018 2.557 -11.047 1.00 96.75 74 ARG A N 1
ATOM 563 C CA . ARG A 1 74 ? 10.088 2.452 -12.191 1.00 96.75 74 ARG A CA 1
ATOM 564 C C . ARG A 1 74 ? 8.621 2.347 -11.792 1.00 96.75 74 ARG A C 1
ATOM 566 O O . ARG A 1 74 ? 7.750 2.340 -12.660 1.00 96.75 74 ARG A O 1
ATOM 573 N N . TRP A 1 75 ? 8.347 2.238 -10.501 1.00 97.94 75 TRP A N 1
ATOM 574 C CA . TRP A 1 75 ? 7.011 2.038 -9.967 1.00 97.94 75 TRP A CA 1
ATOM 575 C C . TRP A 1 75 ? 6.884 2.726 -8.617 1.00 97.94 75 TRP A C 1
ATOM 577 O O . TRP A 1 75 ? 7.864 2.807 -7.879 1.00 97.94 75 TRP A O 1
ATOM 587 N N . VAL A 1 76 ? 5.691 3.200 -8.280 1.00 98.25 76 VAL A N 1
ATOM 588 C CA . VAL A 1 76 ? 5.422 3.762 -6.958 1.00 98.25 76 VAL A CA 1
ATOM 589 C C . VAL A 1 76 ? 4.083 3.279 -6.432 1.00 98.25 76 VAL A C 1
ATOM 591 O O . VAL A 1 76 ? 3.070 3.333 -7.131 1.00 98.25 76 VAL A O 1
ATOM 594 N N . PHE A 1 77 ? 4.102 2.840 -5.178 1.00 98.62 77 PHE A N 1
ATOM 595 C CA . PHE A 1 77 ? 2.923 2.826 -4.331 1.00 98.62 77 PHE A CA 1
ATOM 596 C C . PHE A 1 77 ? 2.982 4.022 -3.392 1.00 98.62 77 PHE A C 1
ATOM 598 O O . PHE A 1 77 ? 4.043 4.323 -2.851 1.00 98.62 77 PHE A O 1
ATOM 605 N N . ARG A 1 78 ? 1.859 4.700 -3.172 1.00 98.25 78 ARG A N 1
ATOM 606 C CA . ARG A 1 78 ? 1.728 5.682 -2.093 1.00 98.25 78 ARG A CA 1
ATOM 607 C C . ARG A 1 78 ? 0.537 5.310 -1.230 1.00 98.25 78 ARG A C 1
ATOM 609 O O . ARG A 1 78 ? -0.567 5.161 -1.748 1.00 98.25 78 ARG A O 1
ATOM 616 N N . ILE A 1 79 ? 0.778 5.169 0.067 1.00 98.25 79 ILE A N 1
ATOM 617 C CA . ILE A 1 79 ? -0.230 4.840 1.073 1.00 98.25 79 ILE A CA 1
ATOM 618 C C . ILE A 1 79 ? -0.444 6.081 1.921 1.00 98.25 79 ILE A C 1
ATOM 620 O O . ILE A 1 79 ? 0.479 6.529 2.594 1.00 98.25 79 ILE A O 1
ATOM 624 N N . ARG A 1 80 ? -1.646 6.650 1.861 1.00 97.25 80 ARG A N 1
ATOM 625 C CA . ARG A 1 80 ? -2.050 7.813 2.657 1.00 97.25 80 ARG A CA 1
ATOM 626 C C . ARG A 1 80 ? -3.116 7.403 3.659 1.00 97.25 80 ARG A C 1
ATOM 628 O O . ARG A 1 80 ? -4.077 6.739 3.273 1.00 97.25 80 ARG A O 1
ATOM 635 N N . LEU A 1 81 ? -2.976 7.812 4.913 1.00 95.69 81 LEU A N 1
ATOM 636 C CA . LEU A 1 81 ? -4.006 7.586 5.924 1.00 95.69 81 LEU A CA 1
ATOM 637 C C . LEU A 1 81 ? -5.131 8.612 5.755 1.00 95.69 81 LEU A C 1
ATOM 639 O O . LEU A 1 81 ? -4.875 9.808 5.669 1.00 95.69 81 LEU A O 1
ATOM 643 N N . LEU A 1 82 ? -6.374 8.135 5.696 1.00 94.19 82 LEU A N 1
ATOM 644 C CA . LEU A 1 82 ? -7.576 8.978 5.661 1.00 94.19 82 LEU A CA 1
ATOM 645 C C . LEU A 1 82 ? -8.226 9.092 7.046 1.00 94.19 82 LEU A C 1
ATOM 647 O O . LEU A 1 82 ? -8.965 10.032 7.307 1.00 94.19 82 LEU A O 1
ATOM 651 N N . GLY A 1 83 ? -7.970 8.126 7.930 1.00 92.00 83 GLY A N 1
ATOM 652 C CA . GLY A 1 83 ? -8.446 8.133 9.310 1.00 92.00 83 GLY A CA 1
ATOM 653 C C . GLY A 1 83 ? -8.811 6.742 9.819 1.00 92.00 83 GLY A C 1
ATOM 654 O O . GLY A 1 83 ? -8.758 5.757 9.081 1.00 92.00 83 GLY A O 1
ATOM 655 N N . ALA A 1 84 ? -9.206 6.677 11.089 1.00 91.00 84 ALA A N 1
ATOM 656 C CA . ALA A 1 84 ? -9.688 5.464 11.744 1.00 91.00 84 ALA A CA 1
ATOM 657 C C . ALA A 1 84 ? -11.207 5.524 11.969 1.00 91.00 84 ALA A C 1
ATOM 659 O O . ALA A 1 84 ? -11.795 6.594 12.134 1.00 91.00 84 ALA A O 1
ATOM 660 N N . THR A 1 85 ? -11.876 4.375 11.966 1.00 87.75 85 THR A N 1
ATOM 661 C CA . THR A 1 85 ? -13.290 4.248 12.343 1.00 87.75 85 THR A CA 1
ATOM 662 C C . THR A 1 85 ? -13.484 2.939 13.100 1.00 87.75 85 THR A C 1
ATOM 664 O O . THR A 1 85 ? -13.516 1.868 12.494 1.00 87.75 85 THR A O 1
ATOM 667 N N . GLY A 1 86 ? -13.618 3.026 14.427 1.00 88.19 86 GLY A N 1
ATOM 668 C CA . GLY A 1 86 ? -13.607 1.840 15.287 1.00 88.19 86 GLY A CA 1
ATOM 669 C C . GLY A 1 86 ? -12.286 1.087 15.127 1.00 88.19 86 GLY A C 1
ATOM 670 O O . GLY A 1 86 ? -11.228 1.705 15.197 1.00 88.19 86 GLY A O 1
ATOM 671 N N . ASP A 1 87 ? -12.373 -0.204 14.820 1.00 90.69 87 ASP A N 1
ATOM 672 C CA . ASP A 1 87 ? -11.216 -1.098 14.659 1.00 90.69 87 ASP A CA 1
ATOM 673 C C . ASP A 1 87 ? -10.683 -1.149 13.211 1.00 90.69 87 ASP A C 1
ATOM 675 O O . ASP A 1 87 ? -9.898 -2.022 12.850 1.00 90.69 87 ASP A O 1
ATOM 679 N N . THR A 1 88 ? -11.132 -0.229 12.351 1.00 96.19 88 THR A N 1
ATOM 680 C CA . THR A 1 88 ? -10.719 -0.163 10.941 1.00 96.19 88 THR A CA 1
ATOM 681 C C . THR A 1 88 ? -9.967 1.121 10.628 1.00 96.19 88 THR A C 1
ATOM 683 O O . THR A 1 88 ? -10.235 2.181 11.203 1.00 96.19 88 THR A O 1
ATOM 686 N N . LEU A 1 89 ? -9.065 1.042 9.653 1.00 96.19 89 LEU A N 1
ATOM 687 C CA . LEU A 1 89 ? -8.405 2.186 9.038 1.00 96.19 89 LEU A CA 1
ATOM 688 C C . LEU A 1 89 ? -8.902 2.373 7.615 1.00 96.19 89 LEU A C 1
ATOM 690 O O . LEU A 1 89 ? -9.145 1.417 6.883 1.00 96.19 89 LEU A O 1
ATOM 694 N N . ARG A 1 90 ? -9.012 3.629 7.200 1.00 96.56 90 ARG A N 1
ATOM 695 C CA . ARG A 1 90 ? -9.251 4.000 5.809 1.00 96.56 90 ARG A CA 1
ATOM 696 C C . ARG A 1 90 ? -7.961 4.557 5.246 1.00 96.56 90 ARG A C 1
ATOM 698 O O . ARG A 1 90 ? -7.396 5.503 5.794 1.00 96.56 90 ARG A O 1
ATOM 705 N N . ILE A 1 91 ? -7.513 3.981 4.142 1.00 97.56 91 ILE A N 1
ATOM 706 C CA . ILE A 1 91 ? -6.312 4.402 3.430 1.00 97.56 91 ILE A CA 1
ATOM 707 C C . ILE A 1 91 ? -6.656 4.779 1.995 1.00 97.56 91 ILE A C 1
ATOM 709 O O . ILE A 1 91 ? -7.625 4.283 1.425 1.00 97.56 91 ILE A O 1
ATOM 713 N N . CYS A 1 92 ? -5.853 5.649 1.401 1.00 97.88 92 CYS A N 1
ATOM 714 C CA . CYS A 1 92 ? -5.835 5.879 -0.032 1.00 97.88 92 CYS A CA 1
ATOM 715 C C . CYS A 1 92 ? -4.575 5.244 -0.611 1.00 97.88 92 CYS A C 1
ATOM 717 O O . CYS A 1 92 ? -3.466 5.558 -0.168 1.00 97.88 92 CYS A O 1
ATOM 719 N N . VAL A 1 93 ? -4.753 4.362 -1.591 1.00 98.25 93 VAL A N 1
ATOM 720 C CA . VAL A 1 93 ? -3.659 3.681 -2.281 1.00 98.25 93 VAL A CA 1
ATOM 721 C C . VAL A 1 93 ? -3.538 4.238 -3.687 1.00 98.25 93 VAL A C 1
ATOM 723 O O . VAL A 1 93 ? -4.439 4.067 -4.507 1.00 98.25 93 VAL A O 1
ATOM 726 N N . LEU A 1 94 ? -2.409 4.884 -3.967 1.00 98.25 94 LEU A N 1
ATOM 727 C CA . LEU A 1 94 ? -1.958 5.171 -5.324 1.00 98.25 94 LEU A CA 1
ATOM 728 C C . LEU A 1 94 ? -0.997 4.070 -5.757 1.00 98.25 94 LEU A C 1
ATOM 730 O O . LEU A 1 94 ? -0.090 3.713 -5.012 1.00 98.25 94 LEU A O 1
ATOM 734 N N . ASP A 1 95 ? -1.179 3.575 -6.972 1.00 97.88 95 ASP A N 1
ATOM 735 C CA . ASP A 1 95 ? -0.373 2.523 -7.588 1.00 97.88 95 ASP A CA 1
ATOM 736 C C . ASP A 1 95 ? -0.119 2.914 -9.050 1.00 97.88 95 ASP A C 1
ATOM 738 O O . ASP A 1 95 ? -1.057 3.091 -9.838 1.00 97.88 95 ASP A O 1
ATOM 742 N N . ARG A 1 96 ? 1.149 3.177 -9.390 1.00 97.88 96 ARG A N 1
ATOM 743 C CA . ARG A 1 96 ? 1.505 3.876 -10.630 1.00 97.88 96 ARG A CA 1
ATOM 744 C C . ARG A 1 96 ? 2.820 3.395 -11.240 1.00 97.88 96 ARG A C 1
ATOM 746 O O . ARG A 1 96 ? 3.856 3.354 -10.577 1.00 97.88 96 ARG A O 1
ATOM 753 N N . ALA A 1 97 ? 2.791 3.201 -12.557 1.00 97.56 97 ALA A N 1
ATOM 754 C CA . ALA A 1 97 ? 3.983 3.070 -13.387 1.00 97.56 97 ALA A CA 1
ATOM 755 C C . ALA A 1 97 ? 4.675 4.434 -13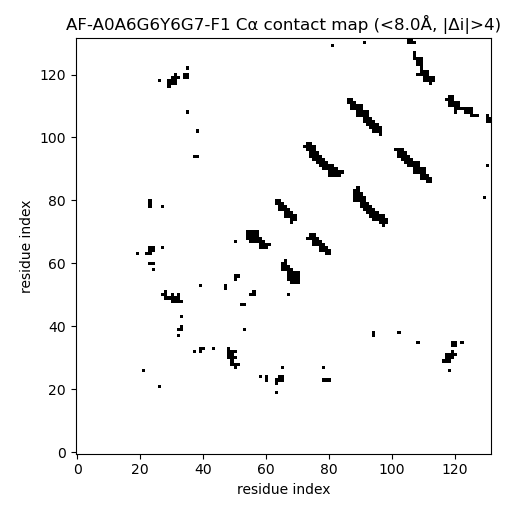.603 1.00 97.56 97 ALA A C 1
ATOM 757 O O . ALA A 1 97 ? 4.027 5.436 -13.923 1.00 97.56 97 ALA A O 1
ATOM 758 N N . LEU A 1 98 ? 6.001 4.472 -13.455 1.00 96.69 98 LEU A N 1
ATOM 759 C CA . LEU A 1 98 ? 6.839 5.667 -13.656 1.00 96.69 98 LEU A CA 1
ATOM 760 C C . LEU A 1 98 ? 7.783 5.547 -14.864 1.00 96.69 98 LEU A C 1
ATOM 762 O O . LEU A 1 98 ? 8.513 6.479 -15.184 1.00 96.69 98 LEU A O 1
ATOM 766 N N . ASP A 1 99 ? 7.755 4.419 -15.565 1.00 94.00 99 ASP A N 1
ATOM 767 C CA . ASP A 1 99 ? 8.651 4.068 -16.670 1.00 94.00 99 ASP A CA 1
ATOM 768 C C . ASP A 1 99 ? 8.039 4.281 -18.065 1.00 94.00 99 ASP A C 1
ATOM 770 O O . ASP A 1 99 ? 8.442 3.641 -19.036 1.00 94.00 99 ASP A O 1
ATOM 774 N N . GLY A 1 100 ? 7.045 5.165 -18.164 1.00 91.00 100 GLY A N 1
ATOM 775 C CA . GLY A 1 100 ? 6.276 5.392 -19.390 1.00 91.00 100 GLY A CA 1
ATOM 776 C C . GLY A 1 100 ? 5.103 4.425 -19.585 1.00 91.00 100 GLY A C 1
ATOM 777 O O . GLY A 1 100 ? 4.370 4.564 -20.564 1.00 91.00 100 GLY A O 1
ATOM 778 N N . GLY A 1 101 ? 4.887 3.478 -18.664 1.00 91.94 101 GLY A N 1
ATOM 779 C CA . GLY A 1 101 ? 3.663 2.680 -18.613 1.00 91.94 101 GLY A CA 1
ATOM 780 C C . GLY A 1 101 ? 2.409 3.522 -18.337 1.00 91.94 101 GLY A C 1
ATOM 781 O O . GLY A 1 101 ? 2.471 4.600 -17.748 1.00 91.94 101 GLY A O 1
ATOM 782 N N . THR A 1 102 ? 1.244 3.013 -18.746 1.00 94.44 102 THR A N 1
ATOM 783 C CA . THR A 1 102 ? -0.054 3.698 -18.585 1.00 94.44 102 THR A CA 1
ATOM 784 C C . THR A 1 102 ? -0.800 3.316 -17.308 1.00 94.44 102 THR A C 1
ATOM 786 O O . THR A 1 102 ? -1.895 3.820 -17.073 1.00 94.44 102 THR A O 1
ATOM 789 N N . TYR A 1 103 ? -0.260 2.395 -16.503 1.00 95.94 103 TYR A N 1
ATOM 790 C CA . TYR A 1 103 ? -0.927 1.948 -15.285 1.00 95.94 103 TYR A CA 1
ATOM 791 C C . TYR A 1 103 ? -0.941 3.073 -14.246 1.00 95.94 103 TYR A C 1
ATOM 79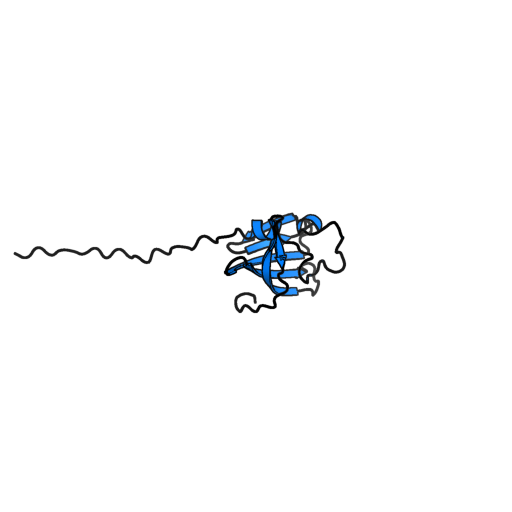3 O O . TYR A 1 103 ? 0.110 3.566 -13.826 1.00 95.94 103 TYR A O 1
ATOM 801 N N . PHE A 1 104 ? -2.144 3.453 -13.829 1.00 96.69 104 PHE A N 1
ATOM 802 C CA . PHE A 1 104 ? -2.394 4.452 -12.8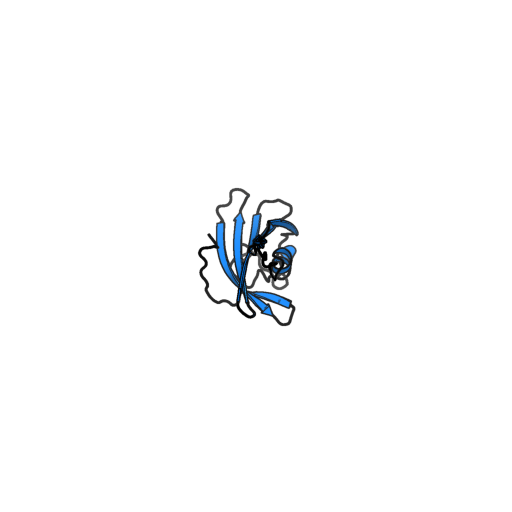04 1.00 96.69 104 PHE A CA 1
ATOM 803 C C . PHE A 1 104 ? -3.726 4.137 -12.132 1.00 96.69 104 PHE A C 1
ATOM 805 O O . PHE A 1 104 ? -4.771 4.156 -12.786 1.00 96.69 104 PHE A O 1
ATOM 812 N N . THR A 1 105 ? -3.696 3.868 -10.833 1.00 97.00 105 THR A N 1
ATOM 813 C CA . THR A 1 105 ? -4.905 3.676 -10.034 1.00 97.00 105 THR A CA 1
ATOM 814 C C . THR A 1 105 ? -4.789 4.428 -8.721 1.00 97.00 105 THR A C 1
ATOM 816 O O . THR A 1 105 ? -3.722 4.445 -8.108 1.00 97.00 105 THR A O 1
ATOM 819 N N . VAL A 1 106 ? -5.901 5.014 -8.283 1.00 97.69 106 VAL A N 1
ATOM 820 C CA . VAL A 1 106 ? -6.069 5.616 -6.960 1.00 97.69 106 VAL A CA 1
ATOM 821 C C . VAL A 1 106 ? -7.366 5.062 -6.389 1.00 97.69 106 VAL A C 1
ATOM 823 O O . VAL A 1 106 ? -8.412 5.192 -7.028 1.00 97.69 106 VAL A O 1
ATOM 826 N N . ALA A 1 107 ? -7.300 4.398 -5.237 1.00 97.12 107 ALA A N 1
ATOM 827 C CA . ALA A 1 107 ? -8.463 3.756 -4.634 1.00 97.12 107 ALA A CA 1
ATOM 828 C C . ALA A 1 107 ? -8.466 3.904 -3.106 1.00 97.12 107 ALA A C 1
ATOM 830 O O . ALA A 1 107 ? -7.431 3.684 -2.468 1.00 97.12 107 ALA A O 1
ATOM 831 N N . PRO A 1 108 ? -9.616 4.251 -2.502 1.00 97.75 108 PRO A N 1
ATOM 832 C CA . PRO A 1 108 ? -9.779 4.172 -1.063 1.00 97.75 108 PRO A CA 1
ATOM 833 C C . PRO A 1 108 ? -10.005 2.710 -0.651 1.00 97.75 108 PRO A C 1
ATOM 835 O O . PRO A 1 108 ? -10.768 1.988 -1.294 1.00 97.75 108 PRO A O 1
ATOM 838 N N . ILE A 1 109 ? -9.350 2.276 0.423 1.00 98.00 109 ILE A N 1
ATOM 839 C CA . ILE A 1 109 ? -9.442 0.913 0.954 1.00 98.00 109 ILE A CA 1
ATOM 840 C C . ILE A 1 109 ? -9.688 0.984 2.459 1.00 98.00 109 ILE A C 1
ATOM 842 O O . ILE A 1 109 ? -9.015 1.733 3.168 1.00 98.00 109 ILE A O 1
ATOM 846 N N . GLU A 1 110 ? -10.664 0.219 2.942 1.00 97.94 110 GLU A N 1
ATOM 847 C CA . GLU A 1 110 ? -10.831 -0.040 4.370 1.00 97.94 110 GLU A CA 1
ATOM 848 C C . GLU A 1 110 ? -10.022 -1.284 4.741 1.00 97.94 110 GLU A C 1
ATOM 850 O O . GLU A 1 110 ? -10.147 -2.325 4.091 1.00 97.94 110 GLU A O 1
ATOM 855 N N . ILE A 1 111 ? -9.184 -1.168 5.766 1.00 98.38 111 ILE A N 1
ATOM 856 C CA . ILE A 1 111 ? -8.339 -2.244 6.281 1.00 98.38 111 ILE A CA 1
ATOM 857 C C . ILE A 1 111 ? -8.626 -2.463 7.766 1.00 98.38 111 ILE A C 1
ATOM 859 O O . ILE A 1 111 ? -8.987 -1.526 8.479 1.00 98.38 111 ILE A O 1
ATOM 863 N N . ALA A 1 112 ? -8.445 -3.691 8.229 1.00 97.81 112 ALA A N 1
ATOM 864 C CA . ALA A 1 112 ? -8.483 -4.056 9.640 1.00 97.81 112 ALA A CA 1
ATOM 865 C C . ALA A 1 112 ? -7.208 -4.820 9.994 1.00 97.81 112 ALA A C 1
ATOM 867 O O . ALA A 1 112 ? -6.617 -5.463 9.125 1.00 97.81 112 ALA A O 1
ATOM 868 N N . GLU A 1 113 ? -6.773 -4.702 11.244 1.00 96.69 113 GLU A N 1
ATOM 869 C CA . GLU A 1 113 ? -5.694 -5.521 11.789 1.00 96.69 113 GLU A CA 1
ATOM 870 C C . GLU A 1 113 ? -6.264 -6.880 12.204 1.00 96.69 113 GLU A C 1
ATOM 872 O O . GLU A 1 113 ? -7.222 -6.934 12.976 1.00 96.69 113 GLU A O 1
ATOM 877 N N . ASP A 1 114 ? -5.692 -7.961 11.680 1.00 95.06 114 ASP A N 1
ATOM 878 C CA . ASP A 1 114 ? -6.022 -9.325 12.097 1.00 95.06 114 ASP A CA 1
ATOM 879 C C . ASP A 1 114 ? -5.219 -9.739 13.348 1.00 95.06 114 ASP A C 1
ATOM 881 O O . ASP A 1 114 ? -4.303 -9.044 13.788 1.00 95.06 114 ASP A O 1
ATOM 885 N N . ASP A 1 115 ? -5.519 -10.917 13.908 1.00 95.12 115 ASP A N 1
ATOM 886 C CA . ASP A 1 115 ? -4.868 -11.457 15.117 1.00 95.12 115 ASP A CA 1
ATOM 887 C C . ASP A 1 115 ? -3.337 -11.635 14.987 1.00 95.12 115 ASP A C 1
ATOM 889 O O . ASP A 1 115 ? -2.629 -11.748 15.990 1.00 95.12 115 ASP A O 1
ATOM 893 N N . ASP A 1 116 ? -2.812 -11.682 13.758 1.00 95.50 116 ASP A N 1
ATOM 894 C CA . ASP A 1 116 ? -1.378 -11.760 13.450 1.00 95.50 116 ASP A CA 1
ATOM 895 C C . ASP A 1 116 ? -0.694 -10.382 13.367 1.00 95.50 116 ASP A C 1
ATOM 897 O O . ASP A 1 116 ? 0.505 -10.296 13.091 1.00 95.50 116 ASP A O 1
ATOM 901 N N . GLY A 1 117 ? -1.441 -9.304 13.612 1.00 95.50 117 GLY A N 1
ATOM 902 C CA . GLY A 1 117 ? -0.961 -7.933 13.506 1.00 95.50 117 GLY A CA 1
ATOM 903 C C . GLY A 1 117 ? -0.780 -7.460 12.062 1.00 95.50 117 GLY A C 1
ATOM 904 O O . GLY A 1 117 ? -0.119 -6.441 11.838 1.00 95.50 117 GLY A O 1
ATOM 905 N N . ILE A 1 118 ? -1.322 -8.172 11.074 1.00 97.69 118 ILE A N 1
ATOM 906 C CA . ILE A 1 118 ? -1.268 -7.783 9.663 1.00 97.69 118 ILE A CA 1
ATOM 907 C C . ILE A 1 118 ? -2.551 -7.043 9.296 1.00 97.69 118 ILE A C 1
ATOM 909 O O . ILE A 1 118 ? -3.657 -7.482 9.603 1.00 97.69 118 ILE A O 1
ATOM 913 N N . PHE A 1 119 ? -2.403 -5.917 8.603 1.00 98.25 119 PHE A N 1
ATOM 914 C CA . PHE A 1 119 ? -3.532 -5.205 8.029 1.00 98.25 119 PHE A CA 1
ATOM 915 C C . PHE A 1 119 ? -3.991 -5.885 6.741 1.00 98.25 119 PHE A C 1
ATOM 917 O O . PHE A 1 119 ? -3.200 -6.067 5.811 1.00 98.25 119 PHE A O 1
ATOM 924 N N . ARG A 1 120 ? -5.286 -6.187 6.645 1.00 98.50 120 ARG A N 1
ATOM 925 C CA . ARG A 1 120 ? -5.915 -6.730 5.434 1.00 98.50 120 ARG A CA 1
ATOM 926 C C . ARG A 1 120 ? -7.118 -5.897 5.035 1.00 98.50 120 ARG A C 1
ATOM 928 O O . ARG A 1 120 ? -7.828 -5.362 5.885 1.00 98.50 120 ARG A O 1
ATOM 935 N N . ALA A 1 121 ? -7.351 -5.776 3.732 1.00 98.19 121 ALA A N 1
ATOM 936 C CA . ALA A 1 121 ? -8.552 -5.128 3.233 1.00 98.19 121 ALA A CA 1
ATOM 937 C C . ALA A 1 121 ? -9.799 -5.891 3.696 1.00 98.19 121 ALA A C 1
ATOM 939 O O . ALA A 1 121 ? -9.888 -7.107 3.536 1.00 98.19 121 ALA A O 1
ATOM 940 N N . THR A 1 122 ? -10.788 -5.168 4.220 1.00 98.06 122 THR A N 1
ATOM 941 C CA . THR A 1 122 ? -12.030 -5.771 4.738 1.00 98.06 122 THR A CA 1
ATOM 942 C C . THR A 1 122 ? -12.950 -6.280 3.624 1.00 98.06 122 THR A C 1
ATOM 944 O O . THR A 1 122 ? -13.953 -6.941 3.887 1.00 98.06 122 THR A O 1
ATOM 947 N N . GLY A 1 123 ? -12.656 -5.926 2.368 1.00 96.44 123 GLY A N 1
ATOM 948 C CA . GLY A 1 123 ? -13.508 -6.183 1.207 1.00 96.44 123 GLY A CA 1
ATOM 949 C C . GLY A 1 123 ? -14.730 -5.263 1.118 1.00 96.44 123 GLY A C 1
ATOM 950 O O . GLY A 1 123 ? -15.490 -5.357 0.155 1.00 96.44 123 GLY A O 1
ATOM 951 N N . ARG A 1 124 ? -14.933 -4.359 2.087 1.00 96.25 124 ARG A N 1
ATOM 952 C CA . ARG A 1 124 ? -16.015 -3.372 2.035 1.00 96.25 124 ARG A CA 1
ATOM 953 C C . ARG A 1 124 ? -15.679 -2.280 1.031 1.00 96.25 124 ARG A C 1
ATOM 955 O O . ARG A 1 124 ? -14.632 -1.642 1.109 1.00 96.25 124 ARG A O 1
ATOM 962 N N . GLU A 1 125 ? -16.605 -2.031 0.114 1.00 94.62 125 GLU A N 1
ATOM 963 C CA . GLU A 1 125 ? -16.498 -0.900 -0.799 1.00 94.62 125 GLU A CA 1
ATOM 964 C C . GLU A 1 125 ? -16.675 0.410 -0.030 1.00 94.62 125 GLU A C 1
ATOM 966 O O . GLU A 1 125 ? -17.655 0.606 0.695 1.00 94.62 125 GLU A O 1
ATOM 971 N N . ILE A 1 126 ? -15.719 1.318 -0.206 1.00 95.06 126 ILE A N 1
ATOM 972 C CA . ILE A 1 126 ? -15.765 2.661 0.360 1.00 95.06 126 ILE A CA 1
ATOM 973 C C . ILE A 1 126 ? -15.519 3.702 -0.728 1.00 95.06 126 ILE A C 1
ATOM 975 O O . ILE A 1 126 ? -14.919 3.435 -1.766 1.00 95.06 126 ILE A O 1
ATOM 979 N N . THR A 1 127 ? -15.961 4.926 -0.466 1.00 93.88 127 THR A N 1
ATOM 980 C CA . THR A 1 127 ? -15.660 6.094 -1.296 1.00 93.88 127 THR A CA 1
ATOM 981 C C . THR A 1 127 ? -15.065 7.177 -0.414 1.00 93.88 127 THR A C 1
ATOM 983 O O . THR A 1 127 ? -15.554 7.388 0.695 1.00 93.88 127 THR A O 1
ATOM 986 N N . SER A 1 128 ? -14.068 7.907 -0.906 1.00 90.50 128 SER A N 1
ATOM 987 C CA . SER A 1 128 ? -13.565 9.104 -0.234 1.00 90.50 128 SER A CA 1
ATOM 988 C C . SER A 1 128 ? -13.306 10.207 -1.252 1.00 90.50 128 SER A C 1
ATOM 990 O O . SER A 1 128 ? -12.728 9.966 -2.309 1.00 90.50 128 SER A O 1
ATOM 992 N N . GLN A 1 129 ? -13.738 11.430 -0.939 1.00 89.44 129 GLN A N 1
ATOM 993 C CA . GLN A 1 129 ? -13.407 12.599 -1.759 1.00 89.44 129 GLN A CA 1
ATOM 994 C C . GLN A 1 129 ? -11.947 13.032 -1.587 1.00 89.44 129 GLN A C 1
ATOM 996 O O . GLN A 1 129 ? -11.415 13.712 -2.458 1.00 89.44 129 GLN A O 1
ATOM 1001 N N . GLU A 1 130 ? -11.309 12.614 -0.496 1.00 88.56 130 GLU A N 1
ATOM 1002 C CA . GLU A 1 130 ? -9.916 12.916 -0.156 1.00 88.56 130 GLU A CA 1
ATOM 1003 C C . GLU A 1 130 ? -8.927 11.976 -0.865 1.00 88.56 130 GLU A C 1
ATOM 1005 O O . GLU A 1 130 ? -7.723 12.232 -0.869 1.00 88.56 130 GLU A O 1
ATOM 1010 N N . CYS A 1 131 ? -9.437 10.898 -1.475 1.00 90.38 131 CYS A N 1
ATOM 1011 C CA . CYS A 1 131 ? -8.681 9.931 -2.263 1.00 90.38 131 CYS A CA 1
ATOM 1012 C C . CYS A 1 131 ? -8.957 10.137 -3.758 1.00 90.38 131 CYS A C 1
ATOM 1014 O O . CYS A 1 131 ? -9.805 9.461 -4.346 1.00 90.38 131 CYS A O 1
ATOM 1016 N N . ARG A 1 132 ? -8.301 11.142 -4.344 1.00 73.69 132 ARG A N 1
ATOM 1017 C CA . ARG A 1 132 ? -8.449 11.556 -5.746 1.00 73.69 132 ARG A CA 1
ATOM 1018 C C . ARG A 1 132 ? -7.109 11.945 -6.347 1.00 73.69 132 ARG A C 1
ATOM 1020 O O . ARG A 1 132 ? -6.273 12.486 -5.590 1.00 73.69 132 ARG A O 1
#

Radius of gyration: 20.39 Å; Cα contacts (8 Å, |Δi|>4): 226; chains: 1; bounding box: 32×73×61 Å

Nearest PDB structures (foldseek):
  4kca-assembly1_A  TM=5.863E-01  e=1.915E+00  Bos taurus
  3d60-assembly1_A  TM=4.704E-01  e=5.475E-01  Geobacillus stearothermophilus
  1p32-assembly1_B  TM=3.577E-01  e=6.136E-01  Homo sapiens

pLDDT: mean 88.46, std 16.24, range [39.34, 98.62]

Mean predicted aligned error: 8.11 Å

Organism: NCBI:txid2711215

Sequence (132 aa):
MIAALLMLALPQDALLEETPLFDPAEVAQRLDVTSFPNSITPRREPEKSSFADYGFTQVTREGDAVALQPENGRWVFRIRLLGATGDTLRICVLDRALDGGTYFTVAPIEIAEDDDGIFRATGREITSQECR

Secondary structure (DSSP, 8-state):
--------------------SS-HHHHHHTB-TTSS--TTGGG--TT--STGGGT--EEEEETTEEEEE-TT--EEEEEEEEEEETTEEEEEEEEEE-SS---EEEEEEEEEE-TTS-EEE-------TT--

Solvent-accessible surface area (backbone atoms only — not comparable to full-atom values): 8010 Å² total; per-residue (Å²): 136,84,84,83,80,82,79,81,81,73,79,83,78,72,72,78,74,76,71,70,93,62,56,37,61,58,53,50,67,34,28,37,62,73,53,51,95,57,92,57,68,93,71,70,48,99,92,49,42,38,48,58,72,75,46,33,68,47,77,45,84,56,90,60,20,21,37,32,19,33,93,82,59,45,37,39,38,34,40,29,62,75,48,74,59,88,81,30,38,34,33,25,40,36,44,35,45,64,71,81,54,86,53,70,48,71,44,47,43,40,29,31,68,46,100,87,66,37,30,32,46,70,78,59,90,63,85,52,89,88,44,120

Foldseek 3Di:
DDDDDDDDDDPPPPDPPPPAPDDQVLLLQQEFPVQDDAPCVVVDDPVDGHLVSVQQPDWDDDPQKIWTAHPVRQWIWIWGWPHDDVQKTKIWIWTDGNNPDPDTDIAIFIWGQDPVRHIHTPPDHDDDPVGD